Protein AF-A0A4Q3ACM1-F1 (afdb_monomer_lite)

Structure (mmCIF, N/CA/C/O backbone):
data_AF-A0A4Q3ACM1-F1
#
_entry.id   AF-A0A4Q3ACM1-F1
#
loop_
_atom_site.group_PDB
_atom_site.id
_atom_site.type_symbol
_atom_site.label_atom_id
_atom_sit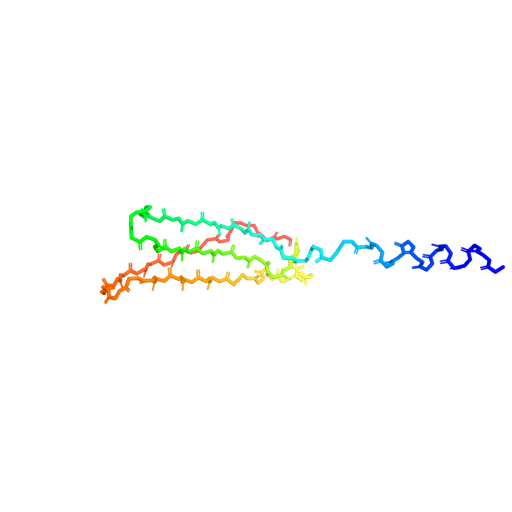e.label_alt_id
_atom_site.label_comp_id
_atom_site.label_asym_id
_atom_site.label_entity_id
_atom_site.label_seq_id
_atom_site.pdbx_PDB_ins_code
_atom_site.Cartn_x
_ato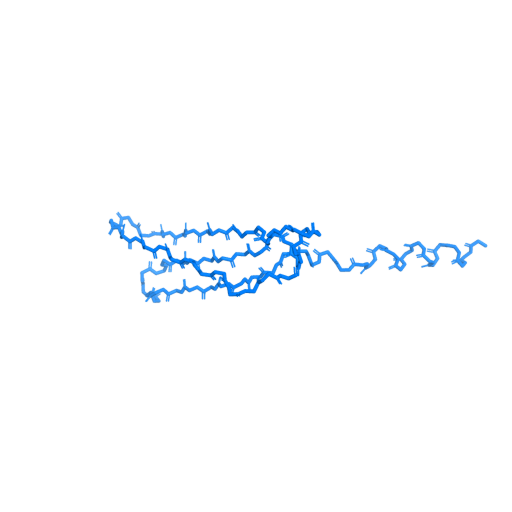m_site.Cartn_y
_atom_site.Cartn_z
_atom_site.occupancy
_atom_site.B_iso_or_equiv
_atom_site.auth_seq_id
_atom_site.auth_comp_id
_atom_site.auth_asym_id
_atom_site.auth_atom_id
_atom_site.pdbx_PDB_model_num
ATOM 1 N N . MET A 1 1 ? 44.837 -10.524 8.596 1.00 64.31 1 MET A N 1
ATOM 2 C CA . MET A 1 1 ? 43.431 -10.954 8.792 1.00 64.31 1 MET A CA 1
ATOM 3 C C . MET A 1 1 ? 42.459 -9.796 9.023 1.00 64.31 1 MET A C 1
ATOM 5 O O . MET A 1 1 ? 41.359 -9.852 8.492 1.00 64.31 1 MET A O 1
ATOM 9 N N . LEU A 1 2 ? 42.872 -8.712 9.691 1.00 75.44 2 LEU A N 1
ATOM 10 C CA . LEU A 1 2 ? 42.031 -7.539 9.983 1.00 75.44 2 LEU A CA 1
ATOM 11 C C . LEU A 1 2 ? 41.346 -6.896 8.755 1.00 75.44 2 LEU A C 1
ATOM 13 O O . LEU A 1 2 ? 40.176 -6.548 8.815 1.00 75.44 2 LEU A O 1
ATOM 17 N N . LYS A 1 3 ? 42.035 -6.815 7.605 1.00 73.69 3 LYS A N 1
ATOM 18 C CA . LYS A 1 3 ? 41.479 -6.229 6.367 1.00 73.69 3 LYS A CA 1
ATOM 19 C C . LYS A 1 3 ? 40.281 -7.005 5.795 1.00 73.69 3 LYS A C 1
ATOM 21 O O . LYS A 1 3 ? 39.392 -6.399 5.215 1.00 73.69 3 LYS A O 1
ATOM 26 N N . ARG A 1 4 ? 40.246 -8.334 5.974 1.00 78.81 4 ARG A N 1
ATOM 27 C CA . ARG A 1 4 ? 39.123 -9.182 5.528 1.00 78.81 4 ARG A CA 1
ATOM 28 C C . ARG A 1 4 ? 37.915 -9.027 6.450 1.00 78.81 4 ARG A C 1
ATOM 30 O O . ARG A 1 4 ? 36.792 -8.975 5.972 1.00 78.81 4 ARG A O 1
ATOM 37 N N . LEU A 1 5 ? 38.166 -8.893 7.754 1.00 83.31 5 LEU A N 1
ATOM 38 C CA . LEU A 1 5 ? 37.131 -8.640 8.753 1.00 83.31 5 LEU A CA 1
ATOM 39 C C . LEU A 1 5 ? 36.472 -7.270 8.543 1.00 83.31 5 LEU A C 1
ATOM 41 O O . LEU A 1 5 ? 35.253 -7.164 8.598 1.00 83.31 5 LEU A O 1
ATOM 45 N N . LEU A 1 6 ? 37.270 -6.244 8.229 1.00 82.19 6 LEU A N 1
ATOM 46 C CA . LEU A 1 6 ? 36.767 -4.898 7.953 1.00 82.19 6 LEU A CA 1
ATOM 47 C C . LEU A 1 6 ? 35.869 -4.866 6.704 1.00 82.19 6 LEU A C 1
ATOM 49 O O . LEU A 1 6 ? 34.803 -4.262 6.733 1.00 82.19 6 LEU A O 1
ATOM 53 N N . PHE A 1 7 ? 36.263 -5.567 5.635 1.00 80.31 7 PHE A N 1
ATOM 54 C CA . PHE A 1 7 ? 35.445 -5.706 4.422 1.00 80.31 7 PHE A CA 1
ATOM 55 C C . PHE A 1 7 ? 34.115 -6.421 4.688 1.00 80.31 7 PHE A C 1
ATOM 57 O O . PHE A 1 7 ? 33.080 -6.012 4.166 1.00 80.31 7 PHE A O 1
ATOM 64 N N . LEU A 1 8 ? 34.135 -7.461 5.527 1.00 81.50 8 LEU A N 1
ATOM 65 C CA . LEU A 1 8 ? 32.925 -8.177 5.920 1.00 81.50 8 LEU A CA 1
ATOM 66 C C . LEU A 1 8 ? 31.983 -7.264 6.722 1.00 81.50 8 LEU A C 1
ATOM 68 O O . LEU A 1 8 ? 30.800 -7.187 6.405 1.00 81.50 8 LEU A O 1
ATOM 72 N N . LEU A 1 9 ? 32.508 -6.509 7.696 1.00 80.69 9 LEU A N 1
ATOM 73 C CA . LEU A 1 9 ? 31.707 -5.573 8.491 1.00 80.69 9 LEU A CA 1
ATOM 74 C C . LEU A 1 9 ? 31.057 -4.479 7.637 1.00 80.69 9 LEU A C 1
ATOM 76 O O . LEU A 1 9 ? 29.890 -4.175 7.851 1.00 80.69 9 LEU A O 1
ATOM 80 N N . VAL A 1 10 ? 31.764 -3.927 6.647 1.00 78.12 10 VAL A N 1
ATOM 81 C CA . VAL A 1 10 ? 31.204 -2.901 5.747 1.00 78.12 10 VAL A CA 1
ATOM 82 C C . VAL A 1 10 ? 30.047 -3.454 4.906 1.00 78.12 10 VAL A C 1
ATOM 84 O O . VAL A 1 10 ? 29.073 -2.742 4.675 1.00 78.12 10 VAL A O 1
ATOM 87 N N . SER A 1 11 ? 30.094 -4.730 4.506 1.00 72.94 11 SER A N 1
ATOM 88 C CA . SER A 1 11 ? 28.989 -5.360 3.765 1.00 72.94 11 SER A CA 1
ATOM 89 C C . SER A 1 11 ? 27.726 -5.587 4.609 1.00 72.94 11 SER A C 1
ATOM 91 O O . SER A 1 11 ? 26.626 -5.564 4.065 1.00 72.94 11 SER A O 1
ATOM 93 N N . LEU A 1 12 ? 27.862 -5.738 5.933 1.00 70.81 12 LEU A N 1
ATOM 94 C CA . LEU A 1 12 ? 26.722 -5.885 6.849 1.00 70.81 12 LEU A CA 1
ATOM 95 C C . LEU A 1 12 ? 25.996 -4.560 7.134 1.00 70.81 12 LEU A C 1
ATOM 97 O O . LEU A 1 12 ? 24.857 -4.587 7.590 1.00 70.81 12 LEU A O 1
ATOM 101 N N . VAL A 1 13 ? 26.629 -3.414 6.866 1.00 69.50 13 VAL A N 1
ATOM 102 C CA . VAL A 1 13 ? 26.021 -2.078 7.029 1.00 69.50 13 VAL A CA 1
ATOM 103 C C . VAL A 1 13 ? 25.274 -1.644 5.756 1.00 69.50 13 VAL A C 1
ATOM 105 O O . VAL A 1 13 ? 24.730 -0.543 5.699 1.00 69.50 13 VAL A O 1
ATOM 108 N N . ALA A 1 14 ? 25.208 -2.498 4.726 1.00 65.25 14 ALA A N 1
ATOM 109 C CA . ALA A 1 14 ? 24.406 -2.215 3.543 1.00 65.25 14 ALA A CA 1
ATOM 110 C C . ALA A 1 14 ? 22.946 -1.923 3.957 1.00 65.25 14 ALA A C 1
ATOM 112 O O . ALA A 1 14 ? 22.362 -2.682 4.735 1.00 65.25 14 ALA A O 1
ATOM 113 N N . PRO A 1 15 ? 22.351 -0.816 3.483 1.00 62.41 15 PRO A N 1
ATOM 114 C CA . PRO A 1 15 ? 21.054 -0.370 3.965 1.00 62.41 15 PRO A CA 1
ATOM 115 C C . PRO A 1 15 ? 19.967 -1.393 3.619 1.00 62.41 15 PRO A C 1
ATOM 117 O O . PRO A 1 15 ? 19.713 -1.682 2.454 1.00 62.41 15 PRO A O 1
ATOM 120 N N . LEU A 1 16 ? 19.268 -1.883 4.646 1.00 62.06 16 LEU A N 1
ATOM 121 C CA . LEU A 1 16 ? 18.070 -2.735 4.560 1.00 62.06 16 LEU A CA 1
ATOM 122 C C . LEU A 1 16 ? 16.825 -1.993 4.028 1.00 62.06 16 LEU A C 1
ATOM 124 O O . LEU A 1 16 ? 15.699 -2.465 4.178 1.00 62.06 16 LEU A O 1
ATOM 128 N N . GLY A 1 17 ? 16.996 -0.819 3.421 1.00 58.88 17 GLY A N 1
ATOM 129 C CA . GLY A 1 17 ? 15.898 -0.033 2.874 1.00 58.88 17 GLY A CA 1
ATOM 130 C C . GLY A 1 17 ? 15.448 -0.628 1.553 1.00 58.88 17 GLY A C 1
ATOM 131 O O . GLY A 1 17 ? 15.873 -0.142 0.519 1.00 58.88 17 GLY A O 1
ATOM 132 N N . ALA A 1 18 ? 14.663 -1.704 1.581 1.00 62.66 18 ALA A N 1
ATOM 133 C CA . ALA A 1 18 ? 14.078 -2.313 0.384 1.00 62.66 18 ALA A CA 1
ATOM 134 C C . ALA A 1 18 ? 12.608 -1.922 0.175 1.00 62.66 18 ALA A C 1
ATOM 136 O O . ALA A 1 18 ? 12.031 -2.294 -0.834 1.00 62.66 18 ALA A O 1
ATOM 137 N N . GLN A 1 19 ? 11.988 -1.212 1.119 1.00 69.56 19 GLN A N 1
ATOM 138 C CA . GLN A 1 19 ? 10.582 -0.833 1.027 1.00 69.56 19 GLN A CA 1
ATOM 139 C C . GLN A 1 19 ? 10.468 0.683 0.992 1.00 69.56 19 GLN A C 1
ATOM 141 O O . GLN A 1 19 ? 10.933 1.368 1.904 1.00 69.56 19 GLN A O 1
ATOM 146 N N . GLU A 1 20 ? 9.838 1.189 -0.061 1.00 74.38 20 GLU A N 1
ATOM 147 C CA . GLU A 1 20 ? 9.626 2.615 -0.273 1.00 74.38 20 GLU A CA 1
ATOM 148 C C . GLU A 1 20 ? 8.140 2.932 -0.111 1.00 74.38 20 GLU A C 1
ATOM 150 O O . GLU A 1 20 ? 7.275 2.297 -0.717 1.00 74.38 20 GLU A O 1
ATOM 155 N N . MET A 1 21 ? 7.812 3.906 0.735 1.00 76.69 21 MET A N 1
ATOM 156 C CA . MET A 1 21 ? 6.437 4.374 0.876 1.00 76.69 21 MET A CA 1
ATOM 157 C C . MET A 1 21 ? 6.090 5.257 -0.324 1.00 76.69 21 MET A C 1
ATOM 159 O O . MET A 1 21 ? 6.538 6.395 -0.406 1.00 76.69 21 MET A O 1
ATOM 163 N N . LEU A 1 22 ? 5.278 4.729 -1.239 1.00 74.44 22 LEU A N 1
ATOM 164 C CA . LEU A 1 22 ? 4.856 5.432 -2.451 1.00 74.44 22 LEU A CA 1
ATOM 165 C C . LEU A 1 22 ? 3.758 6.459 -2.171 1.00 74.44 22 LEU A C 1
ATOM 167 O O . LEU A 1 22 ? 3.649 7.470 -2.858 1.00 74.44 22 LEU A O 1
ATOM 171 N N . PHE A 1 23 ? 2.901 6.175 -1.191 1.00 75.94 23 PHE A N 1
ATOM 172 C CA . PHE A 1 23 ? 1.722 6.982 -0.915 1.00 75.94 23 PHE A CA 1
ATOM 173 C C . PHE A 1 23 ? 1.310 6.846 0.547 1.00 75.94 23 PHE A C 1
ATOM 175 O O . PHE A 1 23 ? 1.287 5.746 1.097 1.00 75.94 23 PHE A O 1
ATOM 182 N N . ASN A 1 24 ? 0.940 7.957 1.172 1.00 72.19 24 ASN A N 1
ATOM 183 C CA . ASN A 1 24 ? 0.300 7.968 2.480 1.00 72.19 24 ASN A CA 1
ATOM 184 C C . ASN A 1 24 ? -0.773 9.048 2.465 1.00 72.19 24 ASN A C 1
ATOM 186 O O . ASN A 1 24 ? -0.471 10.233 2.316 1.00 72.19 24 ASN A O 1
ATOM 190 N N . HIS A 1 25 ? -2.023 8.625 2.589 1.00 74.69 25 HIS A N 1
ATOM 191 C CA . HIS A 1 25 ? -3.165 9.512 2.556 1.00 74.69 25 HIS A CA 1
ATOM 192 C C . HIS A 1 25 ? -4.053 9.303 3.772 1.00 74.69 25 HIS A C 1
ATOM 194 O O . HIS A 1 25 ? -4.482 8.191 4.089 1.00 74.69 25 HIS A O 1
ATOM 200 N N . VAL A 1 26 ? -4.338 10.420 4.432 1.00 70.94 26 VAL A N 1
ATOM 201 C CA . VAL A 1 26 ? -5.279 10.526 5.542 1.00 70.94 26 VAL A CA 1
ATOM 202 C C . VAL A 1 26 ? -6.435 11.392 5.036 1.00 70.94 26 VAL A C 1
ATOM 204 O O . VAL A 1 26 ? -6.321 12.617 5.078 1.00 70.94 26 VAL A O 1
ATOM 207 N N . PRO A 1 27 ? -7.503 10.788 4.481 1.00 65.06 27 PRO A N 1
ATOM 208 C CA . PRO A 1 27 ? -8.588 11.533 3.840 1.00 65.06 27 PRO A CA 1
ATOM 209 C C . PRO A 1 27 ? -9.364 12.443 4.805 1.00 65.06 27 PRO A C 1
ATOM 211 O O . PRO A 1 27 ? -9.833 13.498 4.393 1.00 65.06 27 PRO A O 1
ATOM 214 N N . ASP A 1 28 ? -9.459 12.079 6.090 1.00 66.00 28 ASP A N 1
ATOM 215 C CA . ASP A 1 28 ? -10.012 12.933 7.147 1.00 66.00 28 ASP A CA 1
ATOM 216 C C . ASP A 1 28 ? -9.192 12.770 8.447 1.00 66.00 28 ASP A C 1
ATOM 218 O O . ASP A 1 28 ? -9.165 11.673 9.023 1.00 66.00 28 ASP A O 1
ATOM 222 N N . PRO A 1 29 ? -8.538 13.838 8.954 1.00 63.88 29 PRO A N 1
ATOM 223 C CA . PRO A 1 29 ? -7.781 13.794 10.205 1.00 63.88 29 PRO A CA 1
ATOM 224 C C . PRO A 1 29 ? -8.626 13.379 11.417 1.00 63.88 29 PRO A C 1
ATOM 226 O O . PRO A 1 29 ? -8.084 12.852 12.392 1.00 63.88 29 PRO A O 1
ATOM 229 N N . LYS A 1 30 ? -9.944 13.618 11.380 1.00 66.12 30 LYS A N 1
ATOM 230 C CA . LYS A 1 30 ? -10.866 13.303 12.480 1.00 66.12 30 LYS A CA 1
ATOM 231 C C . LYS A 1 30 ? -11.289 11.838 12.479 1.00 66.12 30 LYS A C 1
ATOM 233 O O . LYS A 1 30 ? -11.366 11.238 13.548 1.00 66.12 30 LYS A O 1
ATOM 238 N N . ALA A 1 31 ? -11.512 11.255 11.301 1.00 64.50 31 ALA A N 1
ATOM 239 C CA . ALA A 1 31 ? -11.900 9.851 11.151 1.00 64.50 31 ALA A CA 1
ATOM 240 C C . ALA A 1 31 ? -10.735 8.874 11.395 1.00 64.50 31 ALA A C 1
ATOM 242 O O . ALA A 1 31 ? -10.959 7.671 11.528 1.00 64.50 31 ALA A O 1
ATOM 243 N N . LYS A 1 32 ? -9.487 9.375 11.440 1.00 71.38 32 LYS A N 1
ATOM 244 C CA . LYS A 1 32 ? -8.246 8.596 11.635 1.00 71.38 32 LYS A CA 1
ATOM 245 C C . LYS A 1 32 ? -8.059 7.439 10.640 1.00 71.38 32 LYS A C 1
ATOM 247 O O . LYS A 1 32 ? -7.177 6.606 10.836 1.00 71.38 32 LYS A O 1
ATOM 252 N N . THR A 1 33 ? -8.865 7.378 9.579 1.00 79.88 33 THR A N 1
ATOM 253 C CA . THR A 1 33 ? -8.706 6.398 8.507 1.00 79.88 33 THR A CA 1
ATOM 254 C C . THR A 1 33 ? -7.429 6.719 7.750 1.00 79.88 33 THR A C 1
ATOM 256 O O . THR A 1 33 ? -7.194 7.869 7.376 1.00 79.88 33 THR A O 1
ATOM 259 N N . LYS A 1 34 ? -6.598 5.704 7.533 1.00 83.56 34 LYS A N 1
ATOM 260 C CA . LYS A 1 34 ? -5.300 5.831 6.879 1.00 83.56 34 LYS A CA 1
ATOM 261 C C . LYS A 1 34 ? -5.213 4.855 5.719 1.00 83.56 34 LYS A C 1
ATOM 263 O O . LYS A 1 34 ? -5.544 3.679 5.872 1.00 83.56 34 LYS A O 1
ATOM 268 N N . VAL A 1 35 ? -4.739 5.341 4.580 1.00 83.19 35 VAL A N 1
ATOM 269 C CA . VAL A 1 35 ? -4.414 4.513 3.421 1.00 83.19 35 VAL A CA 1
ATOM 270 C C . VAL A 1 35 ? -2.949 4.723 3.082 1.0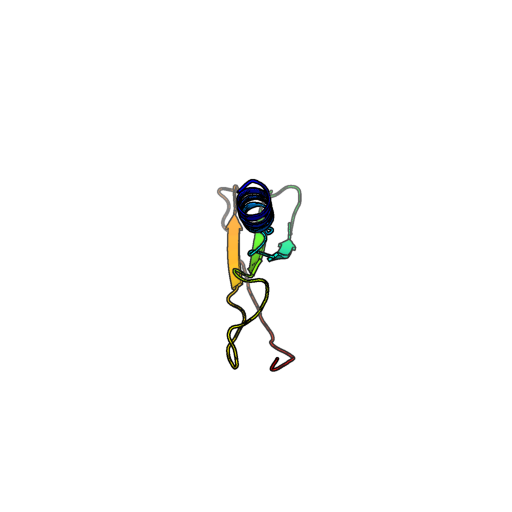0 83.19 35 VAL A C 1
ATOM 272 O O . VAL A 1 35 ? -2.517 5.840 2.809 1.00 83.19 35 VAL A O 1
ATOM 275 N N . GLU A 1 36 ? -2.184 3.643 3.091 1.00 86.44 36 GLU A N 1
ATOM 276 C CA . GLU A 1 36 ? -0.766 3.644 2.747 1.00 86.44 36 GLU A CA 1
ATOM 277 C C . GLU A 1 36 ? -0.547 2.748 1.534 1.00 86.44 36 GLU A C 1
ATOM 279 O O . GLU A 1 36 ? -1.070 1.637 1.493 1.00 86.44 36 GLU A O 1
ATOM 284 N N . ALA A 1 37 ? 0.239 3.20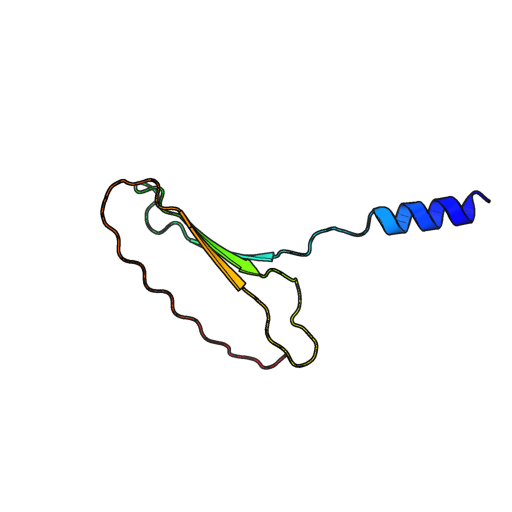3 0.562 1.00 84.69 37 ALA A N 1
ATOM 285 C CA . ALA A 1 37 ? 0.779 2.348 -0.483 1.00 84.69 37 ALA A CA 1
ATOM 286 C C . ALA A 1 37 ? 2.302 2.289 -0.355 1.00 84.69 37 ALA A C 1
ATOM 288 O O . ALA A 1 37 ? 2.979 3.315 -0.267 1.00 84.69 37 ALA A O 1
ATOM 289 N N . THR A 1 38 ? 2.847 1.081 -0.361 1.00 85.00 38 THR A N 1
ATOM 290 C CA . THR A 1 38 ? 4.273 0.820 -0.167 1.00 85.00 38 THR A CA 1
ATOM 291 C C . THR A 1 38 ? 4.766 -0.075 -1.292 1.00 85.00 38 THR A C 1
ATOM 293 O O . THR A 1 38 ? 4.210 -1.151 -1.519 1.00 85.00 38 THR A O 1
ATOM 296 N N . ALA A 1 39 ? 5.808 0.348 -1.997 1.00 84.38 39 ALA A N 1
ATOM 297 C CA . ALA A 1 39 ? 6.560 -0.523 -2.880 1.00 84.38 39 ALA A CA 1
ATOM 298 C C . ALA A 1 39 ? 7.350 -1.517 -2.032 1.00 84.38 39 ALA A C 1
ATOM 300 O O . ALA A 1 39 ? 8.046 -1.138 -1.089 1.00 84.38 39 ALA A O 1
ATOM 301 N N . LEU A 1 40 ? 7.248 -2.800 -2.368 1.00 80.62 40 LEU A N 1
ATOM 302 C CA . LEU A 1 40 ? 7.961 -3.848 -1.631 1.00 80.62 40 LEU A CA 1
ATOM 303 C C . LEU A 1 40 ? 9.451 -3.917 -1.981 1.00 80.62 40 LEU A C 1
ATOM 305 O O . LEU A 1 40 ? 10.209 -4.569 -1.265 1.00 80.62 40 LEU A O 1
ATOM 309 N N . PHE A 1 41 ? 9.831 -3.278 -3.086 1.00 81.75 41 PHE A N 1
ATOM 310 C CA . PHE A 1 41 ? 11.190 -3.166 -3.592 1.00 81.75 41 PHE A CA 1
ATOM 311 C C . PHE A 1 41 ? 11.415 -1.734 -4.069 1.00 81.75 41 PHE A C 1
ATOM 313 O O . PHE A 1 41 ? 10.475 -1.071 -4.491 1.00 81.75 41 PHE A O 1
ATOM 320 N N . ASN A 1 42 ? 12.666 -1.284 -4.088 1.00 77.44 42 ASN A N 1
ATOM 321 C CA . ASN A 1 42 ? 13.023 0.040 -4.618 1.00 77.44 42 ASN A CA 1
ATOM 322 C C . ASN A 1 42 ? 13.095 0.062 -6.155 1.00 77.44 42 ASN A C 1
ATOM 324 O O . ASN A 1 42 ? 13.346 1.099 -6.759 1.00 77.44 42 ASN A O 1
ATOM 328 N N . ARG A 1 43 ? 12.998 -1.107 -6.799 1.00 76.75 43 ARG A N 1
ATOM 329 C CA . ARG A 1 43 ? 13.072 -1.259 -8.254 1.00 76.75 43 ARG A CA 1
ATOM 330 C C . ARG A 1 43 ? 12.264 -2.470 -8.720 1.00 76.75 43 ARG A C 1
ATOM 332 O O . ARG A 1 43 ? 12.187 -3.453 -7.974 1.00 76.75 43 ARG A O 1
ATOM 339 N N . PRO A 1 44 ? 11.689 -2.429 -9.932 1.00 78.38 44 PRO A N 1
ATOM 340 C CA . PRO A 1 44 ? 11.015 -3.582 -10.507 1.00 78.38 44 PRO A CA 1
ATOM 341 C C . PRO A 1 44 ? 12.018 -4.701 -10.819 1.00 78.38 44 PRO A C 1
ATOM 343 O O . PRO A 1 44 ? 13.229 -4.477 -10.929 1.00 78.38 44 PRO A O 1
ATOM 346 N N . ALA A 1 45 ? 11.512 -5.925 -10.974 1.00 79.44 45 ALA A N 1
ATOM 347 C CA . ALA A 1 45 ? 12.303 -6.997 -11.572 1.00 79.44 45 ALA A CA 1
ATOM 348 C C . ALA A 1 45 ? 12.674 -6.623 -13.024 1.00 79.44 45 ALA A C 1
ATOM 350 O O . ALA A 1 45 ? 11.914 -5.893 -13.661 1.00 79.44 45 ALA A O 1
ATOM 351 N N . PRO A 1 46 ? 13.802 -7.112 -13.575 1.00 80.62 46 PRO A N 1
ATOM 352 C CA . PRO A 1 46 ? 14.143 -6.873 -14.977 1.00 80.62 46 PRO A CA 1
ATOM 353 C C . PRO A 1 46 ? 12.993 -7.286 -15.911 1.00 80.62 46 PRO A C 1
ATOM 355 O O . PRO A 1 46 ? 12.570 -8.441 -15.881 1.00 80.62 46 PRO A O 1
ATOM 358 N N . GLY A 1 47 ? 12.470 -6.341 -16.701 1.00 79.06 47 GLY A N 1
ATOM 359 C CA . GLY A 1 47 ? 11.318 -6.558 -17.591 1.00 79.06 47 GLY A CA 1
ATOM 360 C C . GLY A 1 47 ? 9.981 -6.799 -16.875 1.00 79.06 47 GLY A C 1
ATOM 361 O O . GLY A 1 47 ? 9.036 -7.284 -17.493 1.00 79.06 47 GLY A O 1
ATOM 362 N N . GLY A 1 48 ? 9.908 -6.521 -15.573 1.00 78.69 48 GLY A N 1
ATOM 363 C CA . GLY A 1 48 ? 8.731 -6.735 -14.739 1.00 78.69 48 GLY A CA 1
ATOM 364 C C . GLY A 1 48 ? 8.174 -5.443 -14.146 1.00 78.69 48 GLY A C 1
ATOM 365 O O . GLY A 1 48 ? 8.615 -4.339 -14.446 1.00 78.69 48 GLY A O 1
ATOM 366 N N . PHE A 1 49 ? 7.197 -5.598 -13.257 1.00 80.69 49 PHE A N 1
ATOM 367 C CA . PHE A 1 49 ? 6.529 -4.485 -12.584 1.00 80.69 49 PHE A CA 1
ATOM 368 C C . PHE A 1 49 ? 7.011 -4.324 -11.142 1.00 80.69 49 PHE A C 1
ATOM 370 O O . PHE A 1 49 ? 7.553 -5.255 -10.539 1.00 80.69 49 PHE A O 1
ATOM 377 N N . LEU A 1 50 ? 6.789 -3.135 -10.579 1.00 84.88 50 LEU A N 1
ATOM 378 C CA . LEU A 1 50 ? 7.052 -2.857 -9.173 1.00 84.88 50 LEU A CA 1
ATOM 379 C C . LEU A 1 50 ? 5.866 -3.347 -8.328 1.00 84.88 50 LEU A C 1
ATOM 381 O O . LEU A 1 50 ? 4.757 -2.836 -8.493 1.00 84.88 50 LEU A O 1
ATOM 385 N N . PRO A 1 51 ? 6.047 -4.323 -7.425 1.00 84.50 51 PRO A N 1
ATOM 386 C CA . PRO A 1 51 ? 4.954 -4.777 -6.581 1.00 84.50 51 PRO A CA 1
ATOM 387 C C . PRO A 1 51 ? 4.644 -3.740 -5.496 1.00 84.50 51 PRO A C 1
ATOM 389 O O . PRO A 1 51 ? 5.526 -3.320 -4.741 1.00 84.50 51 PRO A O 1
ATOM 392 N N . VAL A 1 52 ? 3.366 -3.372 -5.401 1.00 86.56 52 VAL A N 1
ATOM 393 C CA . VAL A 1 52 ? 2.842 -2.390 -4.445 1.00 86.56 52 VAL A CA 1
ATOM 394 C C . VAL A 1 52 ? 1.880 -3.070 -3.477 1.00 86.56 52 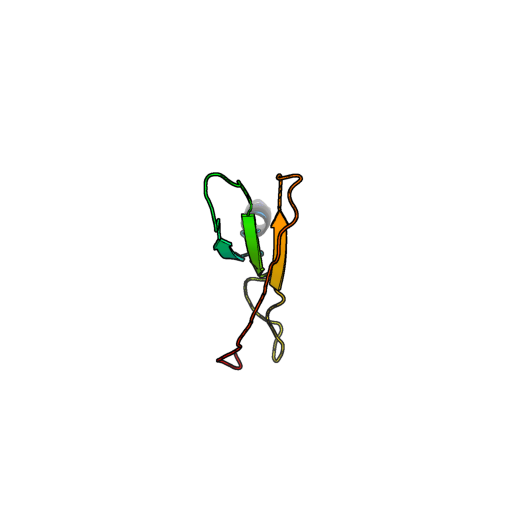VAL A C 1
ATOM 396 O O . VAL A 1 52 ? 0.982 -3.805 -3.886 1.00 86.56 52 VAL A O 1
ATOM 399 N N . ARG A 1 53 ? 2.049 -2.804 -2.183 1.00 87.81 53 ARG A N 1
ATOM 400 C CA . ARG A 1 53 ? 1.113 -3.176 -1.120 1.00 87.81 53 ARG A CA 1
ATOM 401 C C . ARG A 1 53 ? 0.296 -1.957 -0.730 1.00 87.81 53 ARG A C 1
ATOM 403 O O . ARG A 1 53 ? 0.879 -0.936 -0.390 1.00 87.81 53 ARG A O 1
ATOM 410 N N . VAL A 1 54 ? -1.027 -2.090 -0.723 1.00 88.38 54 VAL A N 1
ATOM 411 C CA . VAL A 1 54 ? -1.932 -1.066 -0.190 1.00 88.38 54 VAL A CA 1
ATOM 412 C C . VAL A 1 54 ? -2.494 -1.543 1.144 1.00 88.38 54 VAL A C 1
ATOM 414 O O . VAL A 1 54 ? -3.126 -2.596 1.208 1.00 88.38 54 VAL A O 1
ATOM 417 N N . THR A 1 55 ? -2.263 -0.770 2.198 1.00 89.62 55 THR A N 1
ATOM 418 C CA . THR A 1 55 ? -2.787 -1.010 3.542 1.00 89.62 55 THR A CA 1
ATOM 419 C C . THR A 1 55 ? -3.861 0.023 3.837 1.00 89.62 55 THR A C 1
ATOM 421 O O . THR A 1 55 ? -3.601 1.225 3.822 1.00 89.62 55 THR A O 1
ATOM 424 N N . VAL A 1 56 ? -5.068 -0.451 4.132 1.00 86.81 56 VAL A N 1
ATOM 425 C CA . VAL A 1 56 ? -6.176 0.381 4.597 1.00 86.81 56 VAL A CA 1
ATOM 426 C C . VAL A 1 56 ? -6.387 0.103 6.077 1.00 86.81 56 VAL A C 1
ATOM 428 O O . VAL A 1 56 ? -6.693 -1.024 6.459 1.00 86.81 56 VAL A O 1
ATOM 431 N N . ASN A 1 57 ? -6.255 1.135 6.903 1.00 88.31 57 ASN A N 1
ATOM 432 C CA . ASN A 1 57 ? -6.585 1.081 8.317 1.00 88.31 57 ASN A CA 1
ATOM 433 C C . ASN A 1 57 ? -7.756 2.028 8.590 1.00 88.31 57 ASN A C 1
ATOM 435 O O . ASN A 1 57 ? -7.593 3.248 8.537 1.00 88.31 57 ASN A O 1
ATOM 439 N N . ASN A 1 58 ? -8.928 1.464 8.870 1.00 85.12 58 ASN A N 1
ATOM 440 C CA . ASN A 1 58 ? -10.080 2.211 9.353 1.00 85.12 58 ASN A CA 1
ATOM 441 C C . ASN A 1 58 ? -10.313 1.866 10.833 1.00 85.12 58 ASN A C 1
ATOM 443 O O . ASN A 1 58 ? -10.847 0.797 11.118 1.00 85.12 58 ASN A O 1
ATOM 447 N N . PRO A 1 59 ? -9.921 2.741 11.773 1.00 84.38 59 PRO A N 1
ATOM 448 C CA . PRO A 1 59 ? -10.175 2.523 13.194 1.00 84.38 59 PRO A CA 1
ATOM 449 C C . PRO A 1 59 ? -11.613 2.882 13.609 1.00 84.38 59 PRO A C 1
ATOM 451 O O . PRO A 1 59 ? -11.953 2.737 14.779 1.00 84.38 59 PRO A O 1
ATOM 454 N N . SER A 1 60 ? -12.436 3.405 12.693 1.00 78.56 60 SER A N 1
ATOM 455 C CA . SER A 1 60 ? -13.843 3.714 12.945 1.00 78.56 60 SER A CA 1
ATOM 456 C C . SER A 1 60 ? -14.707 2.464 12.778 1.00 78.56 60 SER A C 1
ATOM 458 O O . SER A 1 60 ? -14.513 1.696 11.841 1.00 78.56 60 SER A O 1
ATOM 460 N N . GLU A 1 61 ? -15.717 2.302 13.632 1.00 78.62 61 GLU A N 1
ATOM 461 C CA . GLU A 1 61 ? -16.757 1.269 13.478 1.00 78.62 61 GLU A CA 1
ATOM 462 C C . GLU A 1 61 ? -17.800 1.630 12.404 1.00 78.62 61 GLU A C 1
ATO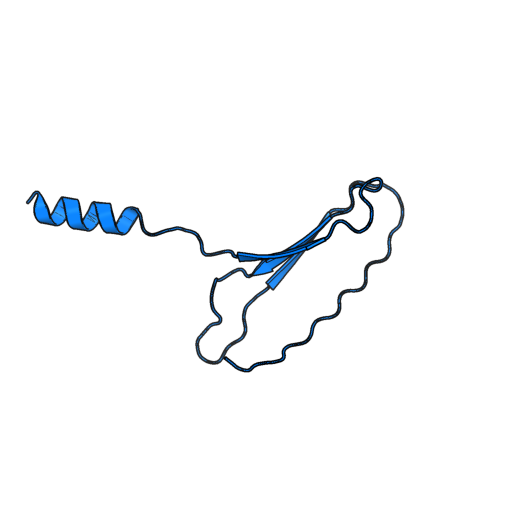M 464 O O . GLU A 1 61 ? -18.726 0.867 12.137 1.00 78.62 61 GLU A O 1
ATOM 469 N N . GLN A 1 62 ? -17.670 2.807 11.784 1.00 81.19 62 GLN A N 1
ATOM 470 C CA . GLN A 1 62 ? -18.580 3.268 10.742 1.00 81.19 62 GLN A CA 1
ATOM 471 C C . GLN A 1 62 ? -18.263 2.625 9.393 1.00 81.19 62 GLN A C 1
ATOM 473 O O . GLN A 1 62 ? -17.101 2.440 9.017 1.00 81.19 62 GLN A O 1
ATOM 478 N N . GLU A 1 63 ? -19.324 2.350 8.640 1.00 81.69 63 GLU A N 1
ATOM 479 C CA . GLU A 1 63 ? -19.225 1.869 7.271 1.00 81.69 63 GLU A CA 1
ATOM 480 C C . GLU A 1 63 ? -18.560 2.927 6.378 1.00 81.69 63 GLU A C 1
ATOM 482 O O . GLU A 1 63 ? -18.872 4.118 6.438 1.00 81.69 63 GLU A O 1
ATOM 487 N N . GLY A 1 64 ? -17.614 2.486 5.551 1.00 77.88 64 GLY A N 1
ATOM 488 C CA . GLY A 1 64 ? -16.834 3.351 4.678 1.00 77.88 64 GLY A CA 1
ATOM 489 C C . GLY A 1 64 ? -16.692 2.749 3.288 1.00 77.88 64 GLY A C 1
ATOM 490 O O . GLY A 1 64 ? -16.674 1.531 3.116 1.00 77.88 64 GLY A O 1
ATOM 491 N N . LYS A 1 65 ? -16.559 3.614 2.282 1.00 82.81 65 LYS A N 1
ATOM 492 C CA . LYS A 1 65 ? -16.308 3.215 0.895 1.00 82.81 65 LYS A CA 1
ATOM 493 C C . LYS A 1 65 ? -14.950 3.732 0.449 1.00 82.81 65 LYS A C 1
ATOM 495 O O . LYS A 1 65 ? -14.646 4.909 0.615 1.00 82.81 65 LYS A O 1
ATOM 500 N N . ILE A 1 66 ? -14.163 2.858 -0.169 1.00 78.94 66 ILE A N 1
ATOM 501 C CA . ILE A 1 66 ? -12.854 3.196 -0.732 1.00 78.94 66 ILE A CA 1
ATOM 502 C C . ILE A 1 66 ? -12.855 2.822 -2.210 1.00 78.94 66 ILE A C 1
ATOM 504 O O . ILE A 1 66 ? -13.409 1.801 -2.609 1.00 78.94 66 ILE A O 1
ATOM 508 N N . THR A 1 67 ? -12.263 3.674 -3.041 1.00 85.25 67 THR A N 1
ATOM 509 C CA . THR A 1 67 ? -12.019 3.400 -4.461 1.00 85.25 67 THR A CA 1
ATOM 510 C C . THR A 1 67 ? -10.543 3.631 -4.729 1.00 85.25 67 THR A C 1
ATOM 512 O O . THR A 1 67 ? -10.021 4.700 -4.426 1.00 85.25 67 THR A O 1
ATOM 515 N N . ILE A 1 68 ? -9.873 2.613 -5.263 1.00 82.12 68 ILE A N 1
ATOM 516 C CA . ILE A 1 68 ? -8.454 2.664 -5.613 1.00 82.12 68 ILE A CA 1
ATOM 517 C C . ILE A 1 68 ? -8.369 2.623 -7.135 1.00 82.12 68 ILE A C 1
ATOM 519 O O . ILE A 1 68 ? -8.937 1.730 -7.759 1.00 82.12 68 ILE A O 1
ATOM 523 N N . SER A 1 69 ? -7.662 3.587 -7.718 1.00 86.50 69 SER A N 1
ATOM 524 C CA . SER A 1 69 ? -7.366 3.640 -9.148 1.00 86.50 69 SER A CA 1
ATOM 525 C C . SER A 1 69 ? -5.861 3.757 -9.326 1.00 86.50 69 SER A C 1
ATOM 527 O O . SER A 1 69 ? -5.222 4.561 -8.649 1.00 86.50 69 SER A O 1
ATOM 529 N N . THR A 1 70 ? -5.298 2.961 -10.229 1.00 78.94 70 THR A N 1
ATOM 530 C CA . THR A 1 70 ? -3.867 2.954 -10.538 1.00 78.94 70 THR A CA 1
ATOM 531 C C . THR A 1 70 ? -3.656 3.157 -12.032 1.00 78.94 70 THR A C 1
ATOM 533 O O . THR A 1 70 ? -4.429 2.678 -12.859 1.00 78.94 70 THR A O 1
ATOM 536 N N . THR A 1 71 ? -2.598 3.881 -12.383 1.00 80.19 71 THR A N 1
ATOM 537 C CA . THR A 1 71 ? -2.172 4.104 -13.769 1.00 80.19 71 THR A CA 1
ATOM 538 C C . THR A 1 71 ? -0.664 3.907 -13.852 1.00 80.19 71 THR A C 1
ATOM 540 O O . THR A 1 71 ? 0.067 4.494 -13.056 1.00 80.19 71 THR A O 1
ATOM 543 N N . SER A 1 72 ? -0.190 3.100 -14.801 1.00 75.06 72 SER A N 1
ATOM 544 C CA . SER A 1 72 ? 1.237 2.963 -15.116 1.00 75.06 72 SER A CA 1
ATOM 545 C C . SER A 1 72 ? 1.566 3.781 -16.365 1.00 75.06 72 SER A C 1
ATOM 547 O O . SER A 1 72 ? 0.960 3.545 -17.409 1.00 75.06 72 SER A O 1
ATOM 549 N N . GLY A 1 73 ? 2.489 4.738 -16.256 1.00 67.94 73 GLY A N 1
ATOM 550 C CA . GLY A 1 73 ? 2.898 5.600 -17.374 1.00 67.94 73 GLY A CA 1
ATOM 551 C C . GLY A 1 73 ? 4.108 5.083 -18.150 1.00 67.94 73 GLY A C 1
ATOM 552 O O . GLY A 1 73 ? 4.136 5.214 -19.367 1.00 67.94 73 GLY A O 1
ATOM 553 N N . ASP A 1 74 ? 5.053 4.435 -17.462 1.00 59.38 74 ASP A N 1
ATOM 554 C CA . ASP A 1 74 ? 6.349 4.076 -18.037 1.00 59.38 74 ASP A CA 1
ATOM 555 C C . ASP A 1 74 ? 6.652 2.583 -17.883 1.00 59.38 74 ASP A C 1
ATOM 557 O O . ASP A 1 74 ? 6.507 1.995 -16.808 1.00 59.38 74 ASP A O 1
ATOM 561 N N . SER A 1 75 ? 7.091 1.977 -18.989 1.00 51.25 75 SER A N 1
ATOM 562 C CA . SER A 1 75 ? 7.805 0.700 -18.977 1.00 51.25 75 SER A CA 1
ATOM 563 C C . SER A 1 75 ? 9.261 1.027 -18.645 1.00 51.25 75 SER A C 1
ATOM 565 O O . SER A 1 75 ? 9.931 1.649 -19.465 1.00 51.25 75 SER A O 1
ATOM 567 N N . TYR A 1 76 ? 9.707 0.703 -17.430 1.00 49.19 76 TYR A N 1
ATOM 568 C CA . TYR A 1 76 ? 11.117 0.835 -17.037 1.00 49.19 76 TYR A CA 1
ATOM 569 C C . TYR A 1 76 ? 12.032 -0.071 -17.865 1.00 49.19 76 TYR A C 1
ATOM 571 O O . TYR A 1 76 ? 11.605 -1.206 -18.187 1.00 49.19 76 TYR A O 1
#

pLDDT: mean 76.46, std 8.79, range [49.19, 89.62]

Sequence (76 aa):
MLKRLLFLLVSLVAPLGAQEMLFNHVPDPKAKTKVEATALFNRPAPGGFLPVRVTVNNPSEQEGKITISTTSGDSY

Secondary structure (DSSP, 8-state):
-HHHHHHHHHHHTS-----EEEEEE-S-TTT--EEEEEESSSSPPTTSPPPEEEEEE--SSS--------------

Radius of gyration: 19.29 Å; chains: 1; bounding box: 63×25×32 Å

Foldseek 3Di:
DVVVVVVVVVVVVPDPPAKAWPDWDDPDPVQRWIKTKIFNGPDADVQGDTDIDIDTDGPDPDDDDDDDDDDDDDRD